Protein AF-A0A8S8YEB9-F1 (afdb_monomer)

Solvent-accessible surface area (backbone atoms only — not comparable to full-atom values): 10258 Å² total; per-residue (Å²): 133,63,58,78,83,54,43,73,74,28,58,32,42,33,44,37,28,25,30,60,91,54,50,72,54,14,54,52,51,40,51,55,51,50,52,52,50,47,54,54,36,43,76,72,67,28,37,69,46,80,33,64,74,53,30,78,45,40,70,61,54,51,74,78,39,98,66,64,87,60,43,44,58,62,27,30,35,22,49,30,76,71,69,96,68,79,90,67,90,74,83,88,71,80,77,59,67,76,81,74,52,78,80,79,63,89,63,68,79,75,46,74,68,54,56,55,52,32,59,74,70,66,62,62,85,71,93,60,79,89,71,83,70,82,51,50,103,82,69,46,80,87,65,88,75,80,50,80,84,68,63,74,52,91,38,48,48,74,52,77,47,71,66,127

Radius of gyration: 22.1 Å; Cα contacts (8 Å, |Δi|>4): 166; chains: 1; bounding box: 54×43×55 Å

Foldseek 3Di:
DACLVVLVVFQKKKWKKFFQPVPPVRVVLSVVVVVVVQVVLVVVQKHKDKAQPVQVCQVVVVVVDVDDPRIGTRTMMGIHHDDPDDSDPDDPDDDDVVVVDDDDDPCCPVDPVVVVVCVVVVVDPDPDDDDQDDADVVRDDDDPPCDPVNSPPVRMDMDMDGDD

Mean predicted aligned error: 13.42 Å

Secondary structure (DSSP, 8-state):
--GGGGGGG-SEEEEEEEEGGGTHHHHHHHHHHHHHHHHHHHHTT-EEEEEGGGGGGHHHHHHHS---TTEEEEEEEEEE---S--S------PPPHHHHSPPPPTTTTT-HHHHHHHHHTT--------------TT---------GGG---TTEEEEEEE--

pLDDT: mean 73.88, std 18.57, range [33.91, 94.06]

Sequence (164 aa):
MGPNYEFFGAPVELFIFTHKSLGKYSASDAGLFMQNLILSAHSKGLGTCPQGAVAIWEDAVRKEFEISKNYSLLCGICPGYPSDEKINSFPCKSSNPSEIIFPEKAEFFSEPHIWVFLDTVGLKRRSRPRRAGGLNAAGQVRHRSCRADDLHIPSVAWVLKKKS

Structure (mmCIF, N/CA/C/O backbone):
data_AF-A0A8S8YEB9-F1
#
_entry.id   AF-A0A8S8YEB9-F1
#
loop_
_atom_site.group_PDB
_atom_site.id
_atom_site.type_symbol
_atom_site.label_atom_id
_atom_site.label_alt_id
_atom_site.label_comp_id
_atom_site.label_asym_id
_atom_site.label_entity_id
_atom_site.label_seq_id
_atom_site.pdbx_PDB_ins_code
_atom_site.Cartn_x
_atom_site.Cartn_y
_atom_site.Cartn_z
_atom_site.occupancy
_atom_site.B_iso_or_equiv
_atom_site.auth_seq_id
_atom_site.auth_comp_id
_atom_site.auth_asym_id
_atom_site.auth_atom_id
_atom_site.pdbx_PDB_model_num
ATOM 1 N N . ME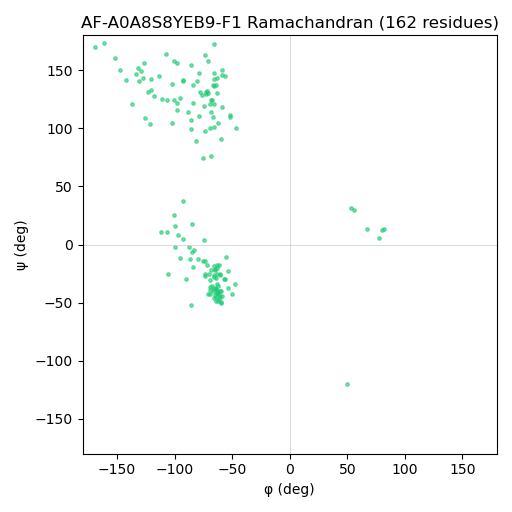T A 1 1 ? -12.091 7.609 -19.105 1.00 51.78 1 MET A N 1
ATOM 2 C CA . MET A 1 1 ? -11.629 7.062 -17.808 1.00 51.78 1 MET A CA 1
ATOM 3 C C . MET A 1 1 ? -10.101 7.022 -17.872 1.00 51.78 1 MET A C 1
ATOM 5 O O . MET A 1 1 ? -9.598 6.668 -18.925 1.00 51.78 1 MET A O 1
ATOM 9 N N . GLY A 1 2 ? -9.351 7.476 -16.860 1.00 62.59 2 GLY A N 1
ATOM 10 C CA . GLY A 1 2 ? -7.874 7.415 -16.897 1.00 62.59 2 GLY A CA 1
ATOM 11 C C . GLY A 1 2 ? -7.324 5.990 -16.684 1.00 62.59 2 GLY A C 1
ATOM 12 O O . GLY A 1 2 ? -8.047 5.160 -16.134 1.00 62.59 2 GLY A O 1
ATOM 13 N N . PRO A 1 3 ? -6.049 5.708 -17.019 1.00 67.75 3 PRO A N 1
ATOM 14 C CA . PRO A 1 3 ? -5.455 4.360 -16.946 1.00 67.75 3 PRO A CA 1
ATOM 15 C C . PRO A 1 3 ? -5.420 3.754 -15.529 1.00 67.75 3 PRO A C 1
ATOM 17 O O . PRO A 1 3 ? -5.343 2.536 -15.378 1.00 67.75 3 PRO A O 1
ATOM 20 N N . ASN A 1 4 ? -5.579 4.582 -14.488 1.00 69.69 4 ASN A N 1
ATOM 21 C CA . ASN A 1 4 ? -5.800 4.127 -13.111 1.00 69.69 4 ASN A CA 1
ATOM 22 C C . ASN A 1 4 ? -6.991 3.157 -12.990 1.00 69.69 4 ASN A C 1
ATOM 24 O O . ASN A 1 4 ? -6.931 2.202 -12.228 1.00 69.69 4 ASN A O 1
ATOM 28 N N . TYR A 1 5 ? -8.065 3.380 -13.752 1.00 69.06 5 TYR A N 1
ATOM 29 C CA . TYR A 1 5 ? -9.291 2.576 -13.673 1.00 69.06 5 TYR A CA 1
ATOM 30 C C . TYR A 1 5 ? -9.239 1.304 -14.528 1.00 69.06 5 TYR A C 1
ATOM 32 O O . TYR A 1 5 ? -10.141 0.476 -14.460 1.00 69.06 5 TYR A O 1
ATOM 40 N N . GLU A 1 6 ? -8.176 1.144 -15.316 1.00 72.56 6 GLU A N 1
ATOM 41 C CA . GLU A 1 6 ? -7.894 -0.057 -16.106 1.00 72.56 6 GLU A CA 1
ATOM 42 C C . GLU A 1 6 ? -6.745 -0.882 -15.506 1.00 72.56 6 GLU A C 1
ATOM 44 O O . GLU A 1 6 ? -6.247 -1.810 -16.155 1.00 72.56 6 GLU A O 1
ATOM 49 N N . PHE A 1 7 ? -6.333 -0.540 -14.277 1.00 76.88 7 PHE A N 1
ATOM 50 C CA . PHE A 1 7 ? -5.225 -1.154 -13.539 1.00 76.88 7 PHE A CA 1
ATOM 51 C C . PHE A 1 7 ? -3.901 -1.109 -14.310 1.00 76.88 7 PHE A C 1
ATOM 53 O O . PHE A 1 7 ? -3.081 -2.015 -14.204 1.00 76.88 7 PHE A O 1
ATOM 60 N N . PHE A 1 8 ? -3.712 -0.085 -15.153 1.00 75.19 8 PHE A N 1
ATOM 61 C CA . PHE A 1 8 ? -2.544 0.047 -16.034 1.00 75.19 8 PHE A CA 1
ATOM 62 C C . PHE A 1 8 ? -2.282 -1.185 -16.917 1.00 75.19 8 PHE A C 1
ATOM 64 O O . PHE A 1 8 ? -1.139 -1.505 -17.226 1.00 75.19 8 PHE A O 1
ATOM 71 N N . GLY A 1 9 ? -3.343 -1.903 -17.301 1.00 75.38 9 GLY A N 1
ATOM 72 C CA . GLY A 1 9 ? -3.221 -3.126 -18.097 1.00 75.38 9 GLY A CA 1
ATOM 73 C C . GLY A 1 9 ? -2.779 -4.357 -17.300 1.00 75.38 9 GLY A C 1
ATOM 74 O O . GLY A 1 9 ? -2.590 -5.418 -17.892 1.00 75.38 9 GLY A O 1
ATOM 75 N N . ALA A 1 10 ? -2.657 -4.261 -15.973 1.00 81.50 10 ALA A N 1
ATOM 76 C CA . ALA A 1 10 ? -2.321 -5.399 -15.134 1.00 81.50 10 ALA A CA 1
ATOM 77 C C . ALA A 1 10 ? -3.411 -6.490 -15.199 1.00 81.50 10 ALA A C 1
ATOM 79 O O 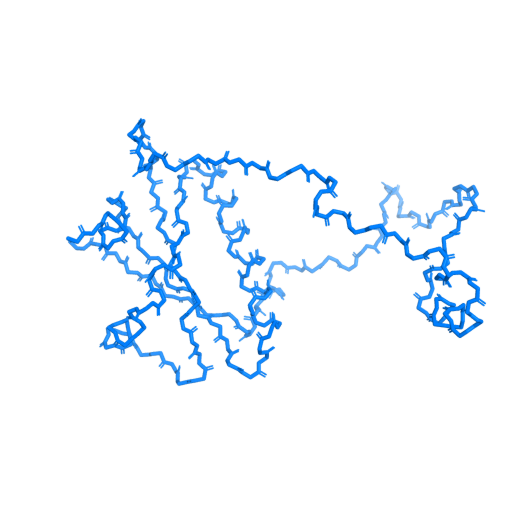. ALA A 1 10 ? -4.610 -6.186 -15.247 1.00 81.50 10 ALA A O 1
ATOM 80 N N . PRO A 1 11 ? -3.018 -7.776 -15.157 1.00 82.88 11 PRO A N 1
ATOM 81 C CA . PRO A 1 11 ? -3.960 -8.895 -15.160 1.00 82.88 11 PRO A CA 1
ATOM 82 C C . PRO A 1 11 ? -4.692 -9.055 -13.820 1.00 82.88 11 PRO A C 1
ATOM 84 O O . PRO A 1 11 ? -5.657 -9.815 -13.722 1.00 82.88 11 PRO A O 1
ATOM 87 N N . VAL A 1 12 ? -4.206 -8.393 -12.768 1.00 86.75 12 VAL A N 1
ATOM 88 C CA . VAL A 1 12 ? -4.660 -8.566 -11.391 1.00 86.75 12 VAL A CA 1
ATOM 89 C C . VAL A 1 12 ? -4.671 -7.226 -10.666 1.00 86.75 12 VAL A C 1
ATOM 91 O O . VAL A 1 12 ? -3.739 -6.442 -10.813 1.00 86.75 12 VAL A O 1
ATOM 94 N N . GLU A 1 13 ? -5.688 -7.030 -9.830 1.00 90.00 13 GLU A N 1
ATOM 95 C CA . GLU A 1 13 ? -5.779 -5.939 -8.862 1.00 90.00 13 GLU A CA 1
ATOM 96 C C . GLU A 1 13 ? -5.899 -6.503 -7.44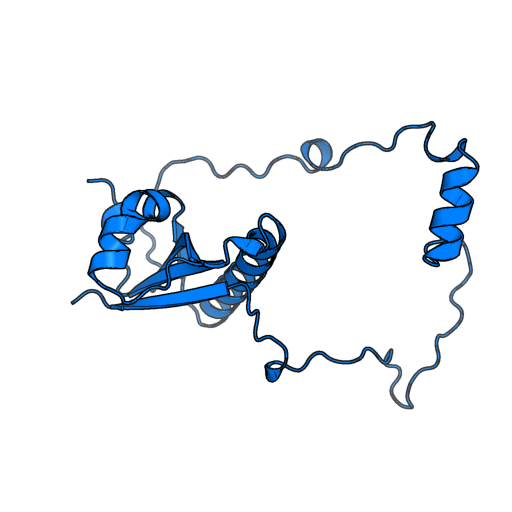1 1.00 90.00 13 GLU A C 1
ATOM 98 O O . GLU A 1 13 ? -6.705 -7.407 -7.188 1.00 90.00 13 GLU A O 1
ATOM 103 N N . LEU A 1 14 ? -5.105 -5.974 -6.508 1.00 91.62 14 LEU A N 1
ATOM 104 C CA . LEU A 1 14 ? -5.222 -6.249 -5.079 1.00 91.62 14 LEU A CA 1
ATOM 105 C C . LEU A 1 14 ? -5.818 -5.042 -4.365 1.00 91.62 14 LEU A C 1
ATOM 107 O O . LEU A 1 14 ? -5.248 -3.959 -4.388 1.00 91.62 14 LEU A O 1
ATOM 111 N N . PHE A 1 15 ? -6.912 -5.254 -3.645 1.00 92.75 15 PHE A N 1
ATOM 112 C CA . PHE A 1 15 ? -7.532 -4.228 -2.815 1.00 92.75 15 PHE A CA 1
ATOM 113 C C . PHE A 1 15 ? -7.080 -4.402 -1.368 1.00 92.75 15 PHE A C 1
ATOM 115 O O . PHE A 1 15 ? -7.297 -5.464 -0.781 1.00 92.75 15 PHE A O 1
ATOM 122 N N . ILE A 1 16 ? -6.459 -3.371 -0.794 1.00 93.50 16 ILE A N 1
ATOM 123 C CA . ILE A 1 16 ? -5.925 -3.384 0.571 1.00 93.50 16 ILE A CA 1
ATOM 124 C C . ILE A 1 16 ? -6.888 -2.666 1.507 1.00 93.50 16 ILE A C 1
ATOM 126 O O . ILE A 1 16 ? -7.214 -1.495 1.320 1.00 93.50 16 ILE A O 1
ATOM 130 N N . PHE A 1 17 ? -7.307 -3.360 2.555 1.00 93.12 17 PHE A N 1
ATOM 131 C CA . PHE A 1 17 ? -8.253 -2.886 3.547 1.00 93.12 17 PHE A CA 1
ATOM 132 C C . PHE A 1 17 ? -7.596 -2.726 4.911 1.00 93.12 17 PHE A C 1
ATOM 134 O O . PHE A 1 17 ? -6.771 -3.539 5.320 1.00 93.12 17 PHE A O 1
ATOM 141 N N . THR A 1 18 ? -8.030 -1.713 5.653 1.00 93.50 18 THR A N 1
ATOM 142 C CA . THR A 1 18 ? -7.585 -1.452 7.025 1.00 93.50 18 THR A CA 1
ATOM 143 C C . THR A 1 18 ? -8.746 -1.487 8.004 1.00 93.50 18 THR A C 1
ATOM 145 O O . THR A 1 18 ? -9.848 -1.034 7.695 1.00 93.50 18 THR A O 1
ATOM 148 N N . HIS A 1 19 ? -8.519 -2.028 9.200 1.00 92.50 19 HIS A N 1
ATOM 149 C CA . HIS A 1 19 ? -9.527 -2.060 10.254 1.00 92.50 19 HIS A CA 1
ATOM 150 C C . HIS A 1 19 ? -9.732 -0.655 10.841 1.00 92.50 19 HIS A C 1
ATOM 152 O O . HIS A 1 19 ? -8.775 0.006 11.255 1.00 92.50 19 HIS A O 1
ATOM 158 N N . LYS A 1 20 ? -10.985 -0.203 10.926 1.00 89.19 20 LYS A N 1
ATOM 159 C CA . LYS A 1 20 ? -11.361 1.165 11.323 1.00 89.19 20 LYS A CA 1
ATOM 160 C C . LYS A 1 20 ? -11.019 1.494 12.778 1.00 89.19 20 LYS A C 1
ATOM 162 O O . LYS A 1 20 ? -10.763 2.651 13.090 1.00 89.19 20 LYS A O 1
ATOM 167 N N . SER A 1 21 ? -10.987 0.499 13.669 1.00 87.69 21 SER A N 1
ATOM 168 C CA . SER A 1 21 ? -10.800 0.743 15.111 1.00 87.69 21 SER A CA 1
ATOM 169 C C . SER A 1 21 ? -9.396 1.210 15.509 1.00 87.69 21 SER A C 1
ATOM 171 O O . SER A 1 21 ? -9.265 1.863 16.539 1.00 87.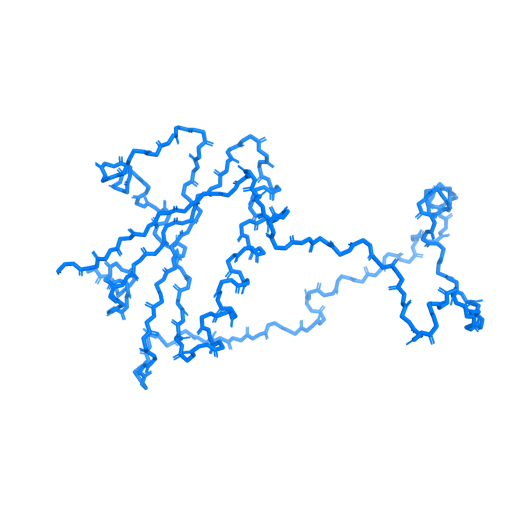69 21 SER A O 1
ATOM 173 N N . LEU A 1 22 ? -8.351 0.889 14.734 1.00 84.06 22 LEU A N 1
ATOM 174 C CA . LEU A 1 22 ? -6.962 1.199 15.118 1.00 84.06 22 LEU A CA 1
ATOM 175 C C . LEU A 1 22 ? -6.423 2.467 14.431 1.00 84.06 22 LEU A C 1
ATOM 177 O O . LEU A 1 22 ? -5.294 2.887 14.698 1.00 84.06 22 LEU A O 1
ATOM 181 N N . GLY A 1 23 ? -7.225 3.103 13.568 1.00 85.69 23 GLY A N 1
ATOM 182 C CA . GLY A 1 23 ? -6.913 4.381 12.928 1.00 85.69 23 GLY A CA 1
ATOM 183 C C . GLY A 1 23 ? -5.526 4.407 12.278 1.00 85.69 23 GLY A C 1
ATOM 184 O O . GLY A 1 23 ? -5.218 3.601 11.400 1.00 85.69 23 GLY A O 1
ATOM 185 N N . LYS A 1 24 ? -4.668 5.330 12.737 1.00 84.19 24 LYS A N 1
ATOM 186 C CA . LYS A 1 24 ? -3.305 5.534 12.210 1.00 84.19 24 LYS A CA 1
ATOM 187 C C . LYS A 1 24 ? -2.424 4.280 12.249 1.00 84.19 24 LYS A C 1
ATOM 189 O O . LYS A 1 24 ? -1.553 4.138 11.397 1.00 84.19 24 LYS A O 1
ATOM 194 N N . TYR A 1 25 ? -2.643 3.379 13.209 1.00 86.38 25 TYR A N 1
ATOM 195 C CA . TYR A 1 25 ? -1.852 2.155 13.323 1.00 86.38 25 TYR A CA 1
ATOM 196 C C . TYR A 1 25 ? -2.184 1.178 12.193 1.00 86.38 25 TYR A C 1
ATOM 198 O O . TYR A 1 25 ? -1.263 0.693 11.548 1.00 86.38 25 TYR A O 1
ATOM 206 N N . SER A 1 26 ? -3.467 1.003 11.845 1.00 88.25 26 SER A N 1
ATOM 207 C CA . SER A 1 26 ? -3.849 0.172 10.692 1.00 88.25 26 SER A CA 1
ATOM 208 C C . SER A 1 26 ? -3.245 0.684 9.385 1.00 88.25 26 SER A C 1
ATOM 210 O O . SER A 1 26 ? -2.804 -0.105 8.557 1.00 88.25 26 SER A O 1
ATOM 212 N N . ALA A 1 27 ? -3.217 2.008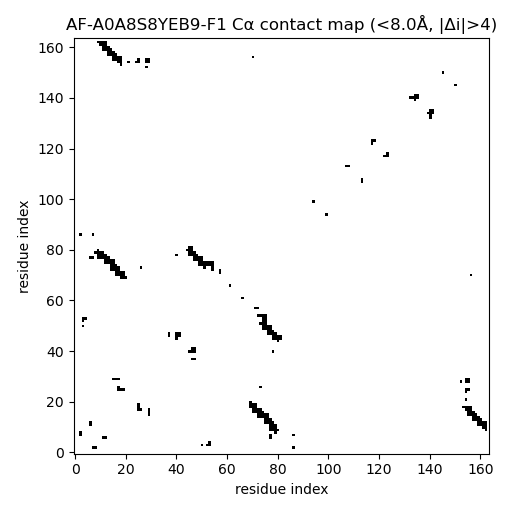 9.189 1.00 88.44 27 ALA A N 1
ATOM 213 C CA . ALA A 1 27 ? -2.628 2.609 7.994 1.00 88.44 27 ALA A CA 1
ATOM 214 C C . ALA A 1 27 ? -1.106 2.398 7.940 1.00 88.44 27 ALA A C 1
ATOM 216 O O . ALA A 1 27 ? -0.562 2.091 6.881 1.00 88.44 27 ALA A O 1
ATOM 217 N N . SER A 1 28 ? -0.427 2.521 9.085 1.00 90.38 28 SER A N 1
ATOM 218 C CA . SER A 1 28 ? 1.007 2.245 9.203 1.00 90.38 28 SER A CA 1
ATOM 219 C C . SER A 1 28 ? 1.321 0.783 8.888 1.00 90.38 28 SER A C 1
ATOM 221 O O . SER A 1 28 ? 2.210 0.505 8.084 1.00 90.38 28 SER A O 1
ATOM 223 N N . ASP A 1 29 ? 0.574 -0.150 9.478 1.00 89.75 29 ASP A N 1
ATOM 224 C CA . ASP A 1 29 ? 0.766 -1.581 9.253 1.00 89.75 29 ASP A CA 1
ATOM 225 C C . ASP A 1 29 ? 0.504 -1.962 7.791 1.00 89.75 29 ASP A C 1
ATOM 227 O O . ASP A 1 29 ? 1.274 -2.717 7.194 1.00 89.75 29 ASP A O 1
ATOM 231 N N . ALA A 1 30 ? -0.545 -1.395 7.185 1.00 90.94 30 ALA A N 1
ATOM 232 C CA . ALA A 1 30 ? -0.832 -1.584 5.769 1.00 90.94 30 ALA A CA 1
ATOM 233 C C . ALA A 1 30 ? 0.307 -1.063 4.891 1.00 90.94 30 ALA A C 1
ATOM 235 O O . ALA A 1 30 ? 0.719 -1.763 3.975 1.00 90.94 30 ALA A O 1
ATOM 236 N N . GLY A 1 31 ? 0.871 0.110 5.195 1.00 91.00 31 GLY A N 1
ATOM 237 C CA . GLY A 1 31 ? 2.026 0.641 4.468 1.00 91.00 31 GLY A CA 1
ATOM 238 C C . GLY A 1 31 ? 3.236 -0.298 4.514 1.00 91.00 31 GLY A C 1
ATOM 239 O O . GLY A 1 31 ? 3.850 -0.568 3.482 1.00 91.00 31 GLY A O 1
ATOM 240 N N . LEU A 1 32 ? 3.541 -0.860 5.689 1.00 92.94 32 LEU A N 1
ATOM 241 C CA . LEU A 1 32 ? 4.617 -1.844 5.853 1.00 92.94 32 LEU A CA 1
ATOM 242 C C . LEU A 1 32 ? 4.339 -3.133 5.068 1.00 92.94 32 LEU A C 1
ATOM 244 O O . LEU A 1 32 ? 5.219 -3.640 4.369 1.00 92.94 32 LEU A O 1
ATOM 248 N N . PHE A 1 33 ? 3.109 -3.645 5.146 1.00 91.44 33 PHE A N 1
ATOM 249 C CA . PHE A 1 33 ? 2.674 -4.818 4.391 1.00 91.44 33 PHE A CA 1
ATOM 250 C C . PHE A 1 33 ? 2.797 -4.596 2.879 1.00 91.44 33 PHE A C 1
ATOM 252 O O . PHE A 1 33 ? 3.400 -5.408 2.176 1.00 91.44 33 PHE A O 1
ATOM 259 N N . MET A 1 34 ? 2.278 -3.471 2.386 1.00 93.31 34 MET A N 1
ATOM 260 C CA . MET A 1 34 ? 2.321 -3.105 0.975 1.00 93.31 34 MET A CA 1
ATOM 261 C C . MET A 1 34 ? 3.757 -2.980 0.478 1.00 93.31 34 MET A C 1
ATOM 263 O O . MET A 1 34 ? 4.082 -3.526 -0.571 1.00 93.31 34 MET A O 1
ATOM 267 N N . GLN A 1 35 ? 4.635 -2.316 1.232 1.00 93.94 35 GLN A N 1
ATOM 268 C CA . GLN A 1 35 ? 6.033 -2.165 0.838 1.00 93.94 35 GLN A CA 1
ATOM 269 C C . GLN A 1 35 ? 6.741 -3.521 0.737 1.00 93.94 35 GLN A C 1
ATOM 271 O O . GLN A 1 35 ? 7.471 -3.765 -0.225 1.00 93.94 35 GLN A O 1
ATOM 276 N N . ASN A 1 36 ? 6.498 -4.431 1.683 1.00 93.56 36 ASN A N 1
ATOM 277 C CA . ASN A 1 36 ? 7.046 -5.786 1.623 1.00 93.56 36 ASN A CA 1
ATOM 278 C C . ASN A 1 36 ? 6.518 -6.563 0.411 1.00 93.56 36 ASN A C 1
ATOM 280 O O . ASN A 1 36 ? 7.290 -7.243 -0.267 1.00 93.56 36 ASN A O 1
ATOM 284 N N . LEU A 1 37 ? 5.224 -6.434 0.109 1.00 90.75 37 LEU A N 1
ATOM 285 C CA . LEU 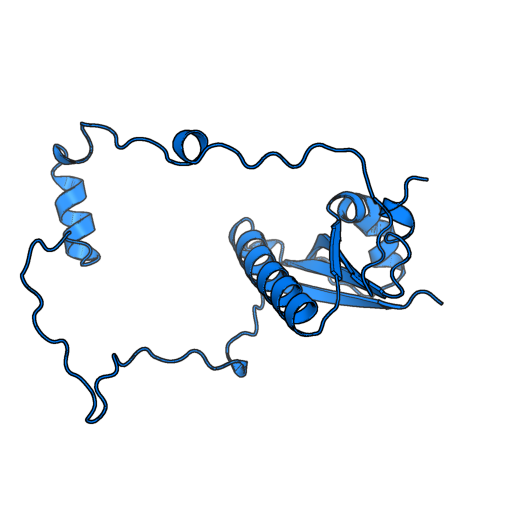A 1 37 ? 4.612 -7.048 -1.066 1.00 90.75 37 LEU A CA 1
ATOM 286 C C . LEU A 1 37 ? 5.231 -6.517 -2.366 1.00 90.75 37 LEU A C 1
ATOM 288 O O . LEU A 1 37 ? 5.605 -7.309 -3.228 1.00 90.75 37 LEU A O 1
ATOM 292 N N . ILE A 1 38 ? 5.389 -5.197 -2.484 1.00 93.12 38 ILE A N 1
ATOM 293 C CA . ILE A 1 38 ? 5.994 -4.520 -3.640 1.00 93.12 38 ILE A CA 1
ATOM 294 C C . ILE A 1 38 ? 7.430 -5.003 -3.856 1.00 93.12 38 ILE A C 1
ATOM 296 O O . ILE A 1 38 ? 7.785 -5.434 -4.953 1.00 93.12 38 ILE A O 1
ATOM 300 N N . LEU A 1 39 ? 8.248 -5.005 -2.800 1.00 94.06 39 LEU A N 1
ATOM 301 C CA . LEU A 1 39 ? 9.635 -5.469 -2.875 1.00 94.06 39 LEU A CA 1
ATOM 302 C C . LEU A 1 39 ? 9.726 -6.964 -3.217 1.00 94.06 39 LEU A C 1
ATOM 304 O O . LEU A 1 39 ? 10.597 -7.365 -3.988 1.00 94.06 39 LEU A O 1
ATOM 308 N N . SER A 1 40 ? 8.820 -7.789 -2.685 1.00 93.25 40 SER A N 1
ATOM 309 C CA . SER A 1 40 ? 8.758 -9.220 -3.003 1.00 93.25 40 SER A CA 1
ATOM 310 C C . SER A 1 40 ? 8.307 -9.487 -4.442 1.00 93.25 40 SER A C 1
ATOM 312 O O . SER A 1 40 ? 8.807 -10.406 -5.085 1.00 93.25 40 SER A O 1
ATOM 314 N N . ALA A 1 41 ? 7.383 -8.687 -4.974 1.00 89.81 41 ALA A N 1
ATOM 315 C CA . ALA A 1 41 ? 6.981 -8.766 -6.374 1.00 89.81 41 ALA A CA 1
ATOM 316 C C . ALA A 1 41 ? 8.148 -8.377 -7.295 1.00 89.81 41 ALA A C 1
ATOM 318 O O . ALA A 1 41 ? 8.477 -9.122 -8.219 1.00 89.81 41 ALA A O 1
ATOM 319 N N . HIS A 1 42 ? 8.842 -7.281 -6.974 1.00 91.56 42 HIS A N 1
ATOM 320 C CA . HIS A 1 42 ? 10.023 -6.827 -7.710 1.00 91.56 42 HIS A CA 1
ATOM 321 C C . HIS A 1 42 ? 11.150 -7.864 -7.700 1.00 91.56 42 HIS A C 1
ATOM 323 O O . HIS A 1 42 ? 11.764 -8.104 -8.738 1.00 91.56 42 HIS A O 1
ATOM 329 N N . SER A 1 43 ? 11.393 -8.550 -6.576 1.00 93.00 43 SER A N 1
ATOM 330 C CA . SER A 1 43 ? 12.411 -9.612 -6.525 1.00 93.00 43 SER A CA 1
ATOM 331 C C . SER A 1 43 ? 12.076 -10.828 -7.396 1.00 93.00 43 SER A C 1
ATOM 333 O O . SER A 1 43 ? 12.970 -11.596 -7.745 1.00 93.00 43 SER A O 1
ATOM 335 N N . LYS A 1 44 ? 10.807 -10.984 -7.791 1.00 91.69 44 LYS A N 1
ATOM 336 C CA . LYS A 1 44 ? 10.326 -12.007 -8.732 1.00 91.69 44 LYS A CA 1
ATOM 337 C C . LYS A 1 44 ? 10.195 -11.494 -10.173 1.00 91.69 44 LYS A C 1
ATOM 339 O O . LYS A 1 44 ? 9.649 -12.204 -11.013 1.00 91.69 44 LYS A O 1
ATOM 344 N N . GLY A 1 45 ? 10.675 -10.283 -10.466 1.00 88.88 45 GLY A N 1
ATOM 345 C CA . GLY A 1 45 ? 10.623 -9.679 -11.803 1.00 88.88 45 GLY A CA 1
ATOM 346 C C . GLY A 1 45 ? 9.272 -9.063 -12.179 1.00 88.88 45 GLY A C 1
ATOM 347 O O . GLY A 1 45 ? 9.056 -8.746 -13.347 1.00 88.88 45 GLY A O 1
ATOM 348 N N . LEU A 1 46 ? 8.360 -8.888 -11.218 1.00 88.56 46 LEU A N 1
ATOM 349 C CA . LEU A 1 46 ? 7.094 -8.184 -11.427 1.00 88.56 46 LEU A CA 1
ATOM 350 C C . LEU A 1 46 ? 7.249 -6.702 -11.075 1.00 88.56 46 LEU A C 1
ATOM 352 O O . LEU A 1 46 ? 7.863 -6.359 -10.070 1.00 88.56 46 LEU A O 1
ATOM 356 N N . GLY A 1 47 ? 6.637 -5.829 -11.866 1.00 88.69 47 GLY A N 1
ATOM 357 C CA . GLY A 1 47 ? 6.393 -4.439 -11.500 1.00 88.69 47 GLY A CA 1
ATOM 358 C C . GLY A 1 47 ? 5.098 -4.314 -10.702 1.00 88.69 47 GLY A C 1
ATOM 359 O O . GLY A 1 47 ? 4.188 -5.136 -10.832 1.00 88.69 47 GLY A O 1
ATOM 360 N N . THR A 1 48 ? 4.997 -3.279 -9.874 1.00 89.19 48 THR A N 1
ATOM 361 C CA . THR A 1 48 ? 3.760 -2.965 -9.146 1.00 89.19 48 THR A CA 1
ATOM 362 C C . THR A 1 48 ? 3.430 -1.484 -9.242 1.00 89.19 48 THR A C 1
ATOM 364 O O . THR A 1 48 ? 4.329 -0.642 -9.270 1.00 89.19 48 THR A O 1
ATOM 367 N N . CYS A 1 49 ? 2.138 -1.159 -9.266 1.00 88.50 49 CYS A N 1
ATOM 368 C CA . CYS A 1 49 ? 1.661 0.217 -9.196 1.00 88.50 49 CYS A CA 1
ATOM 369 C C . CYS A 1 49 ? 0.652 0.374 -8.046 1.00 88.50 49 CYS A C 1
ATOM 371 O O . CYS A 1 49 ? -0.462 -0.142 -8.147 1.00 88.50 49 CYS A O 1
ATOM 373 N N . PRO A 1 50 ? 1.013 1.057 -6.943 1.00 88.81 50 PRO A N 1
ATOM 374 C CA . PRO A 1 50 ? 0.067 1.400 -5.885 1.00 88.81 50 PRO A CA 1
ATOM 375 C C . PRO A 1 50 ? -0.888 2.510 -6.337 1.00 88.81 50 PRO A C 1
ATOM 377 O O . PRO A 1 50 ? -0.458 3.558 -6.821 1.00 88.81 50 PRO A O 1
ATOM 380 N N . GLN A 1 51 ? -2.186 2.309 -6.131 1.00 87.44 51 GLN A N 1
ATOM 381 C CA . GLN A 1 51 ? -3.242 3.192 -6.613 1.00 87.44 51 GLN A CA 1
ATOM 382 C C . GLN A 1 51 ? -4.091 3.735 -5.461 1.00 87.44 51 GLN A C 1
ATOM 384 O O . GLN A 1 51 ? -4.984 3.067 -4.940 1.00 87.44 51 GLN A O 1
ATOM 389 N N . GLY A 1 52 ? -3.874 5.001 -5.096 1.00 85.50 52 GLY A N 1
ATOM 390 C CA . GLY A 1 52 ? -4.739 5.690 -4.128 1.00 85.50 52 GLY A CA 1
ATOM 391 C C . GLY A 1 52 ? -6.144 5.982 -4.673 1.00 85.50 52 GLY A C 1
ATOM 392 O O . GLY A 1 52 ? -7.116 5.961 -3.926 1.00 85.50 52 GLY A O 1
ATOM 393 N N . ALA A 1 53 ? -6.279 6.196 -5.987 1.00 83.19 53 ALA A N 1
ATOM 394 C CA . ALA A 1 53 ? -7.555 6.550 -6.622 1.00 83.19 53 ALA A CA 1
ATOM 395 C C . ALA A 1 53 ? -8.634 5.457 -6.491 1.00 83.19 53 ALA A C 1
ATOM 397 O O . ALA A 1 53 ? -9.826 5.759 -6.512 1.00 83.19 53 ALA A O 1
ATOM 398 N N . VAL A 1 54 ? -8.223 4.197 -6.323 1.00 83.12 54 VAL A N 1
ATOM 399 C CA . VAL A 1 54 ? -9.121 3.047 -6.149 1.00 83.12 54 VAL A CA 1
ATOM 400 C C . VAL A 1 54 ? -9.938 3.150 -4.857 1.00 83.12 54 VAL A C 1
ATOM 402 O O . VAL A 1 54 ? -11.083 2.704 -4.828 1.00 83.12 54 VAL A O 1
ATOM 405 N N . ALA A 1 55 ? -9.414 3.819 -3.824 1.00 85.50 55 ALA A N 1
ATOM 406 C CA . ALA A 1 55 ? -10.116 4.014 -2.555 1.00 85.50 55 ALA A CA 1
ATOM 407 C C . ALA A 1 55 ? -11.440 4.786 -2.702 1.00 85.50 55 ALA A C 1
ATOM 409 O O . ALA A 1 55 ? -12.366 4.578 -1.925 1.00 85.50 55 ALA A O 1
ATOM 410 N N . ILE A 1 56 ? -11.569 5.626 -3.737 1.00 87.00 56 ILE A N 1
ATOM 411 C CA . ILE A 1 56 ? -12.796 6.390 -4.028 1.00 87.00 56 ILE A CA 1
ATOM 412 C C . ILE A 1 56 ? -13.959 5.457 -4.409 1.00 87.00 56 ILE A C 1
ATOM 414 O O . ILE A 1 56 ? -15.121 5.789 -4.196 1.00 87.00 56 ILE A O 1
ATOM 418 N N . TRP A 1 57 ? -13.657 4.272 -4.943 1.00 86.31 57 TRP A N 1
ATOM 419 C CA . TRP A 1 5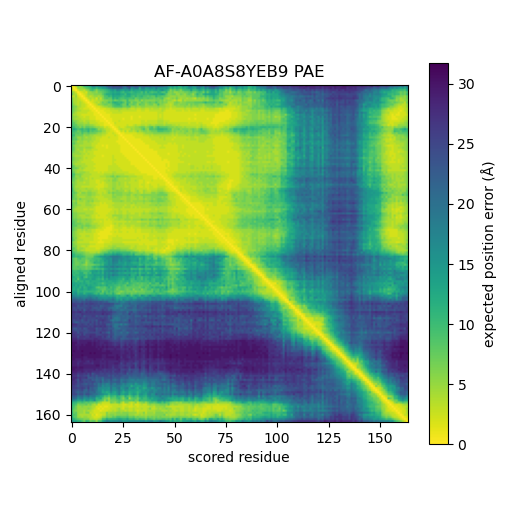7 ? -14.643 3.319 -5.455 1.00 86.31 57 TRP A CA 1
ATOM 420 C C . TRP A 1 57 ? -14.936 2.181 -4.471 1.00 86.31 57 TRP A C 1
ATOM 422 O O . TRP A 1 57 ? -15.360 1.102 -4.885 1.00 86.31 57 TRP A O 1
ATOM 432 N N . GLU A 1 58 ? -14.740 2.412 -3.168 1.00 90.12 58 GLU A N 1
ATOM 433 C CA . GLU A 1 58 ? -14.969 1.415 -2.114 1.00 90.12 58 GLU A CA 1
ATOM 434 C C . GLU A 1 58 ? -16.351 0.745 -2.224 1.00 90.12 58 GLU A C 1
ATOM 436 O O . GLU A 1 58 ? -16.447 -0.479 -2.135 1.00 90.12 58 GLU A O 1
ATOM 441 N N . ASP A 1 59 ? -17.407 1.513 -2.500 1.00 90.38 59 ASP A N 1
ATOM 442 C CA . ASP A 1 59 ? -18.771 0.987 -2.647 1.00 90.38 59 ASP A CA 1
ATOM 443 C C . ASP A 1 59 ? -18.913 -0.007 -3.806 1.00 90.38 59 ASP A C 1
ATOM 445 O O . ASP A 1 59 ? -19.665 -0.976 -3.704 1.00 90.38 59 ASP A O 1
ATOM 449 N N . ALA A 1 60 ? -18.198 0.210 -4.913 1.00 89.69 60 ALA A N 1
ATOM 450 C CA . ALA A 1 60 ? -18.197 -0.720 -6.039 1.00 89.69 60 ALA A CA 1
ATOM 451 C C . ALA A 1 60 ? -17.472 -2.021 -5.671 1.00 89.69 60 ALA A C 1
ATOM 453 O O . ALA A 1 60 ? -17.985 -3.104 -5.942 1.00 89.69 60 ALA A O 1
ATOM 454 N N . VAL A 1 61 ? -16.333 -1.926 -4.979 1.00 90.31 61 VAL A N 1
ATOM 455 C CA . VAL A 1 61 ? -15.575 -3.100 -4.514 1.00 90.31 61 VAL A CA 1
ATOM 456 C C . VAL A 1 61 ? -16.395 -3.916 -3.506 1.00 90.31 61 VAL A C 1
ATOM 458 O O . VAL A 1 61 ? -16.421 -5.141 -3.570 1.00 90.31 61 VAL A O 1
ATOM 461 N N . ARG A 1 62 ? -17.144 -3.257 -2.617 1.00 91.56 62 ARG A N 1
ATOM 462 C CA . ARG A 1 62 ? -18.033 -3.916 -1.641 1.00 91.56 62 ARG A CA 1
ATOM 463 C C . ARG A 1 62 ? -19.246 -4.613 -2.242 1.00 91.56 62 ARG A C 1
ATOM 465 O O . ARG A 1 62 ? -19.809 -5.482 -1.589 1.00 91.56 62 ARG A O 1
ATOM 472 N N . LYS A 1 63 ? -19.673 -4.232 -3.447 1.00 92.00 63 LYS A N 1
ATOM 473 C CA . LYS A 1 63 ? -20.730 -4.960 -4.166 1.00 92.00 63 LYS A CA 1
ATOM 474 C C . LYS A 1 63 ? -20.227 -6.287 -4.725 1.00 92.00 63 LYS A C 1
ATOM 476 O O . LYS A 1 63 ? -21.022 -7.201 -4.891 1.00 92.00 63 LYS A O 1
ATOM 481 N N . GLU A 1 64 ? -18.930 -6.374 -5.000 1.00 90.50 64 GLU A N 1
ATOM 482 C CA . GLU A 1 64 ? -18.295 -7.555 -5.583 1.00 90.50 64 GLU A CA 1
ATOM 483 C C . GLU A 1 64 ? -17.798 -8.546 -4.518 1.00 90.50 64 GLU A C 1
ATOM 485 O O . GLU A 1 64 ? -17.751 -9.749 -4.765 1.00 90.50 64 GLU A O 1
ATOM 490 N N . PHE A 1 65 ? -17.425 -8.056 -3.331 1.00 90.62 65 PHE A N 1
ATOM 491 C CA . PHE A 1 65 ? -16.831 -8.866 -2.267 1.00 90.62 65 PHE A CA 1
ATOM 492 C C . PHE A 1 65 ? -17.557 -8.703 -0.930 1.00 90.62 65 PHE A C 1
ATOM 494 O O . PHE A 1 65 ? -17.914 -7.596 -0.526 1.00 90.62 65 PHE A O 1
ATOM 501 N N . GLU A 1 66 ? -17.666 -9.797 -0.175 1.00 90.56 66 GLU A N 1
ATOM 502 C CA . GLU A 1 66 ? -18.217 -9.808 1.185 1.00 90.56 66 GLU A CA 1
ATOM 503 C C . GLU A 1 66 ? -17.226 -9.220 2.206 1.00 90.56 66 GLU A C 1
ATOM 505 O O . GLU A 1 66 ? -16.578 -9.920 2.984 1.00 90.56 66 GLU A O 1
ATOM 510 N N . ILE A 1 67 ? -17.080 -7.895 2.196 1.00 90.75 67 ILE A N 1
ATOM 511 C CA . ILE A 1 67 ? -16.153 -7.180 3.079 1.00 90.75 67 ILE A CA 1
ATOM 512 C C . ILE A 1 67 ? -16.894 -6.690 4.324 1.00 90.75 67 ILE A C 1
ATOM 514 O O . ILE A 1 67 ? -17.862 -5.930 4.238 1.00 90.75 67 ILE A O 1
ATOM 518 N N . SER A 1 68 ? -16.384 -7.040 5.506 1.00 91.62 68 SER A N 1
ATOM 519 C CA . SER A 1 68 ? -16.926 -6.553 6.780 1.00 91.62 68 SER A CA 1
ATOM 520 C C . SER A 1 68 ? -16.951 -5.016 6.856 1.00 91.62 68 SER A C 1
ATOM 522 O O . SER A 1 68 ? -16.057 -4.316 6.367 1.00 91.62 68 SER A O 1
ATOM 524 N N . LYS A 1 69 ? -17.977 -4.469 7.522 1.00 91.81 69 LYS A N 1
ATOM 525 C CA . LYS A 1 69 ? -18.146 -3.019 7.742 1.00 91.81 69 LYS A CA 1
ATOM 526 C C . LYS A 1 69 ? -17.027 -2.408 8.590 1.00 91.81 69 LYS A C 1
ATOM 528 O O . LYS A 1 69 ? -16.819 -1.194 8.532 1.00 91.81 69 LYS A O 1
ATOM 533 N N . ASN A 1 70 ? -16.309 -3.243 9.342 1.00 92.06 70 ASN A N 1
ATOM 534 C CA . ASN A 1 70 ? -15.211 -2.834 10.216 1.00 92.06 70 ASN A CA 1
ATOM 535 C C . ASN A 1 70 ? -13.930 -2.488 9.456 1.00 92.06 70 ASN A C 1
ATOM 537 O O . ASN A 1 70 ? -13.036 -1.874 10.029 1.00 92.06 70 ASN A O 1
ATOM 541 N N . TYR A 1 71 ? -13.840 -2.857 8.183 1.00 92.56 71 TYR A N 1
ATOM 542 C CA . TYR A 1 71 ? -12.718 -2.510 7.323 1.00 92.56 71 TYR A CA 1
ATOM 543 C C . TYR A 1 71 ? -13.062 -1.297 6.459 1.00 92.56 71 TYR A C 1
ATOM 545 O O . TYR A 1 71 ? -14.241 -1.032 6.242 1.00 92.56 71 TYR A O 1
ATOM 553 N N . SER A 1 72 ? -12.064 -0.556 5.984 1.00 92.31 72 SER A N 1
ATOM 554 C CA . SER A 1 72 ? -12.183 0.476 4.941 1.00 92.31 72 SER A CA 1
ATOM 555 C C . SER A 1 72 ? -11.133 0.234 3.868 1.00 92.31 72 SER A C 1
ATOM 557 O O . SER A 1 72 ? -10.058 -0.283 4.182 1.00 92.31 72 SER A O 1
ATOM 559 N N . LEU A 1 73 ? -11.431 0.594 2.623 1.00 93.75 73 LEU A N 1
ATOM 560 C CA . LEU A 1 73 ? -10.491 0.450 1.518 1.00 93.75 73 LEU A CA 1
ATOM 561 C C . LEU A 1 73 ? -9.414 1.534 1.628 1.00 93.75 73 LEU A C 1
ATOM 563 O O . LEU A 1 73 ? -9.717 2.723 1.606 1.00 93.75 73 LEU A O 1
ATOM 567 N N . LEU A 1 74 ? -8.155 1.120 1.763 1.00 92.88 74 LEU A N 1
ATOM 568 C CA . LEU A 1 74 ? -7.018 2.034 1.833 1.00 92.88 74 LEU A CA 1
ATOM 569 C C . LEU A 1 74 ? -6.527 2.404 0.431 1.00 92.88 74 LEU A C 1
ATOM 571 O O . LEU A 1 74 ? -6.349 3.581 0.130 1.00 92.88 74 LEU A O 1
ATOM 575 N N . CYS A 1 75 ? -6.267 1.401 -0.408 1.00 92.62 75 CYS A N 1
ATOM 576 C CA . CYS A 1 75 ? -5.705 1.573 -1.747 1.00 92.62 75 CYS A CA 1
ATOM 577 C C . CYS A 1 75 ? -5.778 0.274 -2.565 1.00 92.62 75 CYS A C 1
ATOM 579 O O . CYS A 1 75 ? -6.081 -0.800 -2.037 1.00 92.62 75 CYS A O 1
ATOM 581 N N . GLY A 1 76 ? -5.482 0.400 -3.857 1.00 91.12 76 GLY A N 1
ATOM 582 C CA . GLY A 1 76 ? -5.237 -0.706 -4.776 1.00 91.12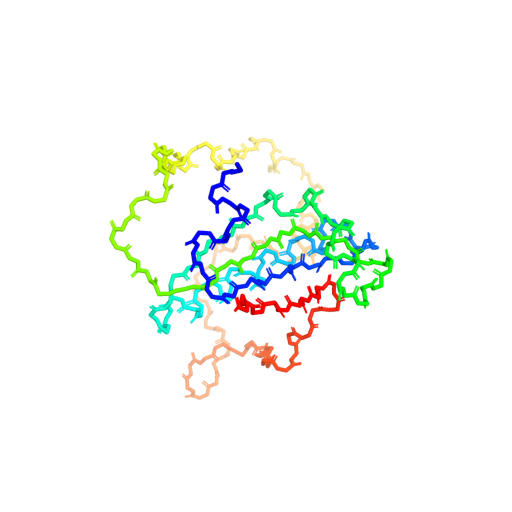 76 GLY A CA 1
ATOM 583 C C . GLY A 1 76 ? -3.743 -0.948 -5.026 1.00 91.12 76 GLY A C 1
ATOM 584 O O . GLY A 1 76 ? -2.925 -0.041 -4.835 1.00 91.12 76 GLY A O 1
ATOM 585 N N . ILE A 1 77 ? -3.374 -2.153 -5.453 1.00 91.94 77 ILE A N 1
ATOM 586 C CA . ILE A 1 77 ? -2.057 -2.493 -6.003 1.00 91.94 77 ILE A CA 1
ATOM 587 C C . ILE A 1 77 ? -2.263 -3.393 -7.219 1.00 91.94 77 ILE A C 1
ATOM 589 O O . ILE A 1 77 ? -2.737 -4.522 -7.080 1.00 91.94 77 ILE A O 1
ATOM 593 N N . CYS A 1 78 ? -1.780 -2.950 -8.378 1.00 89.94 78 CYS A N 1
ATOM 594 C CA . CYS A 1 78 ? -1.761 -3.762 -9.593 1.00 89.94 78 CYS A CA 1
ATOM 595 C C . CYS A 1 78 ? -0.348 -4.310 -9.847 1.00 89.94 78 CYS A C 1
ATOM 597 O O . CYS A 1 78 ? 0.535 -3.552 -10.268 1.00 89.94 78 CYS A O 1
ATOM 599 N N . PRO A 1 79 ? -0.084 -5.602 -9.582 1.00 87.94 79 PRO A N 1
ATOM 600 C CA . PRO A 1 79 ? 1.129 -6.268 -10.029 1.00 87.94 79 PRO A CA 1
ATOM 601 C C . PRO A 1 79 ? 1.011 -6.709 -11.494 1.00 87.94 79 PRO A C 1
ATOM 603 O O . PRO A 1 79 ? -0.017 -7.231 -11.927 1.00 87.94 79 PRO A O 1
ATOM 606 N N . GLY A 1 80 ? 2.097 -6.577 -12.247 1.00 86.31 80 GLY A N 1
ATOM 607 C CA . GLY A 1 80 ? 2.168 -6.998 -13.643 1.00 86.31 80 GLY A CA 1
ATOM 608 C C . GLY A 1 80 ? 3.605 -7.160 -14.121 1.00 86.31 80 GLY A C 1
ATOM 609 O O . GLY A 1 80 ? 4.552 -6.841 -13.405 1.00 86.31 80 GLY A O 1
ATOM 610 N N . TYR A 1 81 ? 3.781 -7.668 -15.337 1.00 85.69 81 TYR A N 1
ATOM 611 C CA . TYR A 1 81 ? 5.096 -7.644 -15.970 1.00 85.69 81 TYR A CA 1
ATOM 612 C C . TYR A 1 81 ? 5.380 -6.226 -16.477 1.00 85.69 81 TYR A C 1
ATOM 614 O O . TYR A 1 81 ? 4.515 -5.650 -17.140 1.00 85.69 81 TYR A O 1
ATOM 622 N N . PRO A 1 82 ? 6.542 -5.642 -16.143 1.00 82.44 82 PRO A N 1
ATOM 623 C CA . PRO A 1 82 ? 6.871 -4.295 -16.577 1.00 82.44 82 PRO A CA 1
ATOM 624 C C . PRO A 1 82 ? 7.034 -4.255 -18.099 1.00 82.44 82 PRO A C 1
ATOM 626 O O . PRO A 1 82 ? 7.670 -5.131 -18.685 1.00 82.44 82 PRO A O 1
ATOM 629 N N . SER A 1 83 ? 6.469 -3.226 -18.723 1.00 81.31 83 SER A N 1
ATOM 630 C CA . SER A 1 83 ? 6.757 -2.835 -20.102 1.00 81.31 83 SER A CA 1
ATOM 631 C C . SER A 1 83 ? 7.590 -1.549 -20.111 1.00 81.31 83 SER A C 1
ATOM 633 O O . SER A 1 83 ? 7.641 -0.825 -19.115 1.00 81.31 83 SER A O 1
ATOM 635 N N . ASP A 1 84 ? 8.217 -1.238 -21.246 1.00 75.69 84 ASP A N 1
ATOM 636 C CA . ASP A 1 84 ? 8.948 0.024 -21.452 1.00 75.69 84 ASP A CA 1
ATOM 637 C C . ASP A 1 84 ? 8.013 1.234 -21.665 1.00 75.69 84 ASP A C 1
ATOM 639 O O . ASP A 1 84 ? 8.463 2.355 -21.917 1.00 75.69 84 ASP A O 1
ATOM 643 N N . GLU A 1 85 ? 6.695 1.037 -21.570 1.00 75.19 85 GLU A N 1
ATOM 644 C CA . GLU A 1 85 ? 5.723 2.103 -21.774 1.00 75.19 85 GLU A CA 1
ATOM 645 C C . GLU A 1 85 ? 5.616 3.016 -20.552 1.00 75.19 85 GLU A C 1
ATOM 647 O O . GLU A 1 85 ? 5.438 2.600 -19.404 1.00 75.19 85 GLU A O 1
ATOM 652 N N . LYS A 1 86 ? 5.683 4.323 -20.807 1.00 68.12 86 LYS A N 1
ATOM 653 C CA . LYS A 1 86 ? 5.601 5.322 -19.750 1.00 68.12 86 LYS A CA 1
ATOM 654 C C . LYS A 1 86 ? 4.147 5.522 -19.317 1.00 68.12 86 LYS A C 1
ATOM 656 O O . LYS A 1 86 ? 3.360 6.133 -20.030 1.00 68.12 86 LYS A O 1
ATOM 661 N N . ILE A 1 87 ? 3.823 5.081 -18.101 1.00 70.44 87 ILE A N 1
ATOM 662 C CA . ILE A 1 87 ? 2.475 5.185 -17.513 1.00 70.44 87 ILE A CA 1
ATOM 663 C C . ILE A 1 87 ? 2.009 6.640 -17.331 1.00 70.44 87 ILE A C 1
ATOM 665 O O . ILE A 1 87 ? 0.835 6.959 -17.521 1.00 70.44 87 ILE A O 1
ATOM 669 N N . ASN A 1 88 ? 2.903 7.535 -16.906 1.00 69.38 88 ASN A N 1
ATOM 670 C CA . ASN A 1 88 ? 2.581 8.946 -16.723 1.00 69.38 88 ASN A CA 1
ATOM 671 C C . ASN A 1 88 ? 3.811 9.839 -16.912 1.00 69.38 88 ASN A C 1
ATOM 673 O O . ASN A 1 88 ? 4.954 9.398 -16.809 1.00 69.38 88 ASN A O 1
ATOM 677 N N . SER A 1 89 ? 3.566 11.122 -17.161 1.00 71.25 89 SER A N 1
ATOM 678 C CA . SER A 1 89 ? 4.614 12.137 -17.316 1.00 71.25 89 SER A CA 1
ATOM 679 C C . SER A 1 89 ? 4.833 12.964 -16.047 1.00 71.25 89 SER A C 1
ATOM 681 O O . SER A 1 89 ? 5.450 14.027 -16.121 1.00 71.25 89 SER A O 1
ATOM 683 N N . PHE A 1 90 ? 4.341 12.506 -14.890 1.00 71.06 90 PHE A N 1
ATOM 684 C CA . PHE A 1 90 ? 4.533 13.237 -13.644 1.00 71.06 90 PHE A CA 1
ATOM 685 C C . PHE A 1 90 ? 6.000 13.142 -13.210 1.00 71.06 90 PHE A C 1
ATOM 687 O O . PHE A 1 90 ? 6.572 12.050 -13.177 1.00 71.06 90 PHE A O 1
ATOM 694 N N . PRO A 1 91 ? 6.645 14.272 -12.884 1.00 63.88 91 PRO A N 1
ATOM 695 C CA . PRO A 1 91 ? 8.022 14.251 -12.424 1.00 63.88 91 PRO A CA 1
ATOM 696 C C . PRO A 1 91 ? 8.093 13.591 -11.042 1.00 63.88 91 PRO A C 1
ATOM 698 O O . PRO A 1 91 ? 7.597 14.135 -10.058 1.00 63.88 91 PRO A O 1
ATOM 701 N N . CYS A 1 92 ? 8.748 12.432 -10.956 1.00 63.06 92 CYS A N 1
ATOM 702 C CA . CYS A 1 92 ? 9.100 11.817 -9.681 1.00 63.06 92 CYS A CA 1
ATOM 703 C C . CYS A 1 92 ? 10.373 12.489 -9.149 1.00 63.06 92 CYS A C 1
ATOM 705 O O . CYS A 1 92 ? 11.490 12.093 -9.480 1.00 63.06 92 CYS A O 1
ATOM 707 N N . LYS A 1 93 ? 10.209 13.566 -8.377 1.00 72.44 93 LYS A N 1
ATOM 708 C CA . LYS A 1 93 ? 11.314 14.208 -7.660 1.00 72.44 93 LYS A CA 1
ATOM 709 C C . LYS A 1 93 ? 11.299 13.708 -6.223 1.00 72.44 93 LYS A C 1
ATOM 711 O O . LYS A 1 93 ? 10.344 13.973 -5.501 1.00 72.44 93 LYS A O 1
ATOM 716 N N . SER A 1 94 ? 12.349 12.999 -5.813 1.00 73.44 94 SER A N 1
ATOM 717 C CA . SER A 1 94 ? 12.584 12.795 -4.384 1.00 73.44 94 SER A CA 1
ATOM 718 C C . SER A 1 94 ? 12.832 14.157 -3.747 1.00 73.44 94 SER A C 1
ATOM 720 O O . SER A 1 94 ? 13.662 14.922 -4.245 1.00 73.44 94 SER A O 1
ATOM 722 N N . SER A 1 95 ? 12.132 14.451 -2.655 1.00 75.62 95 SER A N 1
ATOM 723 C CA . SER A 1 95 ? 12.438 15.611 -1.819 1.00 75.62 95 SER A CA 1
ATOM 724 C C . SER A 1 95 ? 13.871 15.521 -1.293 1.00 75.62 95 SER A C 1
ATOM 726 O O . SER A 1 95 ? 14.417 14.424 -1.113 1.00 75.62 95 SER A O 1
ATOM 728 N N . ASN A 1 96 ? 14.490 16.678 -1.061 1.00 82.75 96 ASN A N 1
ATOM 729 C CA . ASN A 1 96 ? 15.817 16.738 -0.456 1.00 82.75 96 ASN A CA 1
ATOM 730 C C . ASN A 1 96 ? 15.722 16.228 0.997 1.00 82.75 96 ASN A C 1
ATOM 732 O O . ASN A 1 96 ? 14.786 16.620 1.697 1.00 82.75 96 ASN A O 1
ATOM 736 N N . PRO A 1 97 ? 16.662 15.395 1.492 1.00 81.69 97 PRO A N 1
ATOM 737 C CA . PRO A 1 97 ? 16.670 14.963 2.889 1.00 81.69 97 PRO A CA 1
ATOM 738 C C . PRO A 1 97 ? 16.484 16.095 3.911 1.00 81.69 97 PRO A C 1
ATOM 740 O O . PRO A 1 97 ? 15.828 15.884 4.928 1.00 81.69 97 PRO A O 1
ATOM 743 N N . SER A 1 98 ? 16.989 17.304 3.639 1.00 81.50 98 SER A N 1
ATOM 744 C CA . SER A 1 98 ? 16.823 18.463 4.528 1.00 81.50 98 SER A CA 1
ATOM 745 C C . SER A 1 98 ? 15.374 18.937 4.696 1.00 81.50 98 SER A C 1
ATOM 747 O O . SER A 1 98 ? 15.076 19.617 5.668 1.00 81.50 98 SER A O 1
ATOM 749 N N . GLU A 1 99 ? 14.474 18.603 3.769 1.00 82.50 99 GLU A N 1
ATOM 750 C CA . GLU A 1 99 ? 13.045 18.950 3.844 1.00 82.50 99 GLU A CA 1
ATOM 751 C C . GLU A 1 99 ? 12.241 17.946 4.685 1.00 82.50 99 GLU A C 1
ATOM 753 O O . GLU A 1 99 ? 11.140 18.255 5.134 1.00 82.50 99 GLU A O 1
ATOM 758 N N . ILE A 1 100 ? 12.781 16.740 4.893 1.00 84.69 100 ILE A N 1
ATOM 759 C CA . ILE A 1 100 ? 12.116 15.637 5.607 1.00 84.69 100 ILE A CA 1
ATOM 760 C C . ILE A 1 100 ? 12.716 15.455 7.012 1.00 84.69 100 ILE A C 1
ATOM 762 O O . ILE A 1 100 ? 12.054 14.956 7.923 1.00 84.69 100 ILE A O 1
ATOM 766 N N . ILE A 1 101 ? 13.974 15.861 7.208 1.00 84.44 101 ILE A N 1
ATOM 767 C CA . ILE A 1 101 ? 14.646 15.838 8.507 1.00 84.44 101 ILE A CA 1
ATOM 768 C C . ILE A 1 101 ? 14.315 17.130 9.252 1.00 84.44 101 ILE A C 1
ATOM 770 O O . ILE A 1 101 ? 14.840 18.198 8.944 1.00 84.44 101 ILE A O 1
ATOM 774 N N . PHE A 1 102 ? 13.470 17.024 10.274 1.00 81.75 102 PHE A N 1
ATOM 775 C CA . PHE A 1 102 ? 13.190 18.147 11.161 1.00 81.75 102 PHE A CA 1
ATOM 776 C C . PHE A 1 102 ? 14.398 18.428 12.070 1.00 81.75 102 PHE A C 1
ATOM 778 O O . PHE A 1 102 ? 14.927 17.488 12.676 1.00 81.75 102 PHE A O 1
ATOM 785 N N . PRO A 1 103 ? 14.841 19.693 12.193 1.00 78.81 103 PRO A N 1
ATOM 786 C CA . PRO A 1 103 ? 15.914 20.047 13.109 1.00 78.81 103 PRO A CA 1
ATOM 787 C C . PRO A 1 103 ? 15.479 19.835 14.563 1.00 78.81 103 PRO A C 1
ATOM 789 O O . PRO A 1 103 ? 14.318 20.025 14.930 1.00 78.81 103 PRO A O 1
ATOM 792 N N . GLU A 1 104 ? 16.438 19.460 15.404 1.00 75.62 104 GLU A N 1
ATOM 793 C CA . GLU A 1 104 ? 16.253 19.393 16.850 1.00 75.62 104 GLU A CA 1
ATOM 794 C C . GLU A 1 104 ? 15.978 20.798 17.415 1.00 75.62 104 GLU A C 1
ATOM 796 O O . GLU A 1 104 ? 16.644 21.768 17.046 1.00 75.62 104 GLU A O 1
ATOM 801 N N . LYS A 1 105 ? 15.017 20.923 18.341 1.00 76.31 105 LYS A N 1
ATOM 802 C CA . LYS A 1 105 ? 14.891 22.149 19.140 1.00 76.31 105 LYS A CA 1
ATOM 803 C C . LYS A 1 105 ? 16.091 22.245 20.080 1.00 76.31 105 LYS A C 1
ATOM 805 O O . LYS A 1 105 ? 16.273 21.355 20.901 1.00 76.31 105 LYS A O 1
ATOM 810 N N . ALA A 1 106 ? 16.835 23.348 20.033 1.00 63.16 106 ALA A N 1
ATOM 811 C CA . ALA A 1 106 ? 17.999 23.587 20.897 1.00 63.16 106 ALA A CA 1
ATOM 812 C C . ALA A 1 106 ? 17.708 23.444 22.413 1.00 63.16 106 ALA A C 1
ATOM 814 O O . ALA A 1 106 ? 18.609 23.163 23.196 1.00 63.16 106 ALA A O 1
ATOM 815 N N . GLU A 1 107 ? 16.446 23.589 22.825 1.00 57.75 107 GLU A N 1
ATOM 816 C CA . GLU A 1 107 ? 15.966 23.467 24.212 1.00 57.75 107 GLU A CA 1
ATOM 817 C C . GLU A 1 107 ? 15.590 22.026 24.619 1.00 57.75 107 GLU A C 1
ATOM 819 O O . GLU A 1 107 ? 15.236 21.771 25.768 1.00 57.75 107 GLU A O 1
ATOM 824 N N . PHE A 1 108 ? 15.673 21.046 23.709 1.00 55.72 108 PHE A N 1
ATOM 825 C CA . PHE A 1 108 ? 15.310 19.649 23.992 1.00 55.72 108 PHE A CA 1
ATOM 826 C C . PHE A 1 108 ? 16.156 19.027 25.121 1.00 55.72 108 PHE A C 1
ATOM 828 O O . PHE A 1 108 ? 15.705 18.113 25.809 1.00 55.72 108 PHE A O 1
ATOM 835 N N . PHE A 1 109 ? 17.368 19.543 25.348 1.00 52.19 109 PHE A N 1
ATOM 836 C CA . PHE A 1 109 ? 18.296 19.046 26.365 1.00 52.19 109 PHE A CA 1
ATOM 837 C C . PHE A 1 109 ? 18.259 19.792 27.709 1.00 52.19 109 PHE A C 1
ATOM 839 O O . PHE A 1 109 ? 18.838 19.287 28.675 1.00 52.19 109 PHE A O 1
ATOM 846 N N . SER A 1 110 ? 17.591 20.949 27.807 1.00 57.31 110 SER A N 1
ATOM 847 C CA . SER A 1 110 ? 17.531 21.748 29.045 1.00 57.31 110 SER A CA 1
ATOM 848 C C . SER A 1 110 ? 16.409 21.336 30.001 1.00 57.31 110 SER A C 1
ATOM 850 O O . SER A 1 110 ? 16.419 21.738 31.161 1.00 57.31 110 SER A O 1
ATOM 852 N N . GLU A 1 111 ? 15.462 20.517 29.543 1.00 55.88 111 GLU A N 1
ATOM 853 C CA . GLU A 1 111 ? 14.301 20.100 30.327 1.00 55.88 111 GLU A CA 1
ATOM 854 C C . GLU A 1 111 ? 14.587 18.827 31.160 1.00 55.88 111 GLU A C 1
ATOM 856 O O . GLU A 1 111 ? 14.772 17.737 30.605 1.00 55.88 111 GLU A O 1
ATOM 861 N N . PRO A 1 112 ? 14.600 18.902 32.506 1.00 62.06 112 PRO A N 1
ATOM 862 C CA . PRO A 1 112 ? 14.997 17.784 33.371 1.00 62.06 112 PRO A CA 1
ATOM 863 C C . PRO A 1 112 ? 14.052 16.573 33.293 1.00 62.06 112 PRO A C 1
ATOM 865 O O . PRO A 1 112 ? 14.460 15.445 33.572 1.00 62.06 112 PRO A O 1
ATOM 868 N N . HIS A 1 113 ? 12.802 16.768 32.868 1.00 64.88 113 HIS A N 1
ATOM 869 C CA . HIS A 1 113 ? 11.812 15.696 32.750 1.00 64.88 113 HIS A CA 1
ATOM 870 C C . HIS A 1 113 ? 12.071 14.752 31.556 1.00 64.88 113 HIS A C 1
ATOM 872 O O . HIS A 1 113 ? 11.725 13.570 31.617 1.00 64.88 113 HIS A O 1
ATOM 878 N N . ILE A 1 114 ? 12.748 15.222 30.501 1.00 60.56 114 ILE A N 1
ATOM 879 C CA . ILE A 1 114 ? 13.143 14.396 29.346 1.00 60.56 114 ILE A CA 1
ATOM 880 C C . ILE A 1 114 ? 14.204 13.361 29.738 1.00 60.56 114 ILE A C 1
ATOM 882 O O . ILE A 1 114 ? 14.160 12.222 29.271 1.00 60.56 114 ILE A O 1
ATOM 886 N N . TRP A 1 115 ? 15.115 13.711 30.649 1.00 52.91 115 TRP A N 1
ATOM 887 C CA . TRP A 1 115 ? 16.141 12.792 31.146 1.00 52.91 115 TRP A CA 1
ATOM 888 C C . TRP A 1 115 ? 15.545 11.622 31.933 1.00 52.91 115 TRP A C 1
ATOM 890 O O . TRP A 1 115 ? 15.997 10.493 31.758 1.00 52.91 115 TRP A O 1
ATOM 900 N N . VAL A 1 116 ? 14.484 11.860 32.714 1.00 59.72 116 VAL A N 1
ATOM 901 C CA . VAL A 1 116 ? 13.744 10.799 33.420 1.00 59.72 116 VAL A CA 1
ATOM 902 C C . VAL A 1 116 ? 13.071 9.854 32.426 1.00 59.72 116 VAL A C 1
ATOM 904 O O . VAL A 1 116 ? 13.152 8.635 32.581 1.00 59.72 116 VAL A O 1
ATOM 907 N N . PHE A 1 117 ? 12.450 10.394 31.373 1.00 61.38 117 PHE A N 1
ATOM 908 C CA . PHE A 1 117 ? 11.814 9.584 30.333 1.00 61.38 117 PHE A CA 1
ATOM 909 C C . PHE A 1 117 ? 12.839 8.738 29.564 1.00 61.38 117 PHE A C 1
ATOM 911 O O . PHE A 1 117 ? 12.669 7.525 29.453 1.00 61.38 117 PHE A O 1
ATOM 918 N N . LEU A 1 118 ? 13.939 9.344 29.103 1.00 58.16 118 LEU A N 1
ATOM 919 C CA . LEU A 1 118 ? 15.017 8.650 28.389 1.00 58.16 118 LEU A CA 1
ATOM 920 C C . LEU A 1 118 ? 15.724 7.597 29.256 1.00 58.16 118 LEU A C 1
ATOM 922 O O . LEU A 1 118 ? 16.113 6.550 28.732 1.00 58.16 118 LEU A O 1
ATOM 926 N N . ASP A 1 119 ? 15.852 7.835 30.565 1.00 57.59 119 ASP A N 1
ATOM 927 C CA . ASP A 1 119 ? 16.348 6.840 31.522 1.00 57.59 119 ASP A CA 1
ATOM 928 C C . ASP A 1 119 ? 15.371 5.683 31.724 1.00 57.59 119 ASP A C 1
ATOM 930 O O . ASP A 1 119 ? 15.791 4.526 31.762 1.00 57.59 119 ASP A O 1
ATOM 934 N N . THR A 1 120 ? 14.072 5.979 31.765 1.00 58.78 120 THR A N 1
ATOM 935 C CA . THR A 1 120 ? 13.009 4.974 31.900 1.00 58.78 120 THR A CA 1
ATOM 936 C C . THR A 1 120 ? 12.929 4.061 30.673 1.00 58.78 120 THR A C 1
ATOM 938 O O . THR A 1 120 ? 12.747 2.855 30.819 1.00 58.78 120 THR A O 1
ATOM 941 N N . VAL A 1 121 ? 13.117 4.600 29.460 1.00 63.78 121 VAL A N 1
ATOM 942 C CA . VAL A 1 121 ? 13.094 3.814 28.208 1.00 63.78 121 VAL A CA 1
ATOM 943 C C . VAL A 1 121 ? 14.477 3.308 27.762 1.00 63.78 121 VAL A C 1
ATOM 945 O O . VAL A 1 121 ? 14.606 2.717 26.691 1.00 63.78 121 VAL A O 1
ATOM 948 N N . GLY A 1 122 ? 15.529 3.523 28.563 1.00 50.03 122 GLY A N 1
ATOM 949 C CA . GLY A 1 122 ? 16.882 3.014 28.300 1.00 50.03 122 GLY A CA 1
ATOM 950 C C . GLY A 1 122 ? 17.589 3.619 27.078 1.00 50.03 122 GLY A C 1
ATOM 951 O O . GLY A 1 122 ? 18.626 3.108 26.650 1.00 50.03 122 GLY A O 1
ATOM 952 N N . LEU A 1 123 ? 17.069 4.718 26.529 1.00 51.28 123 LEU A N 1
ATOM 953 C CA . LEU A 1 123 ? 17.547 5.399 25.320 1.00 51.28 123 LEU A CA 1
ATOM 954 C C . LEU A 1 123 ? 18.546 6.522 25.644 1.00 51.28 123 LEU A C 1
ATOM 956 O O . LEU A 1 123 ? 18.588 7.560 24.988 1.00 51.28 123 LEU A O 1
ATOM 960 N N . LYS A 1 124 ? 19.417 6.315 26.639 1.00 47.38 124 LYS A N 1
ATOM 961 C CA . LYS A 1 124 ? 20.600 7.169 26.791 1.00 47.38 124 LYS A CA 1
ATOM 962 C C . LYS A 1 124 ? 21.507 6.947 25.585 1.00 47.38 124 LYS A C 1
ATOM 964 O O . LYS A 1 124 ? 21.988 5.832 25.365 1.00 47.38 124 LYS A O 1
ATOM 969 N N . ARG A 1 125 ? 21.789 8.013 24.829 1.00 42.88 125 ARG A N 1
ATOM 970 C CA . ARG A 1 125 ? 22.838 8.031 23.801 1.00 42.88 125 ARG A CA 1
ATOM 971 C C . ARG A 1 125 ? 24.169 7.723 24.500 1.00 42.88 125 ARG A C 1
ATOM 973 O O . ARG A 1 125 ? 24.819 8.597 25.063 1.00 42.88 125 ARG A O 1
ATOM 980 N N . ARG A 1 126 ? 24.534 6.440 24.563 1.00 37.41 126 ARG A N 1
ATOM 981 C CA . ARG A 1 126 ? 25.786 5.977 25.165 1.00 37.41 126 ARG A CA 1
ATOM 982 C C . ARG A 1 126 ? 26.933 6.426 24.267 1.00 37.41 126 ARG A C 1
ATOM 984 O O . ARG A 1 126 ? 27.271 5.746 23.305 1.00 37.41 126 ARG A O 1
ATOM 991 N N . SER A 1 127 ? 27.607 7.503 24.646 1.00 40.41 127 SER A N 1
ATOM 992 C CA . SER A 1 127 ? 29.043 7.633 24.413 1.00 40.41 127 SER A CA 1
ATOM 993 C C . SER A 1 127 ? 29.762 6.609 25.306 1.00 40.41 127 SER A C 1
ATOM 995 O O . SER A 1 127 ? 30.278 6.915 26.376 1.00 40.41 127 SER A O 1
ATOM 997 N N . ARG A 1 128 ? 29.733 5.325 24.926 1.00 33.91 128 ARG A N 1
ATOM 998 C CA . ARG A 1 128 ? 30.585 4.297 25.543 1.00 33.91 128 ARG A CA 1
ATOM 999 C C . ARG A 1 128 ? 31.295 3.484 24.462 1.00 33.91 128 ARG A C 1
ATOM 1001 O O . ARG A 1 128 ? 30.661 3.145 23.463 1.00 33.91 128 ARG A O 1
ATOM 1008 N N . PRO A 1 129 ? 32.576 3.131 24.672 1.00 35.34 129 PRO A N 1
ATOM 1009 C CA . PRO A 1 129 ? 33.299 2.238 23.776 1.00 35.34 129 PRO A CA 1
ATOM 1010 C C . PRO A 1 129 ? 32.568 0.894 23.703 1.00 35.34 129 PRO A C 1
ATOM 1012 O O . PRO A 1 129 ? 31.966 0.466 24.694 1.00 35.34 129 PRO A O 1
ATOM 1015 N N . ARG A 1 130 ? 32.599 0.252 22.524 1.00 38.16 130 ARG A N 1
ATOM 1016 C CA . ARG A 1 130 ? 31.962 -1.047 22.244 1.00 38.16 130 ARG A CA 1
ATOM 1017 C C . ARG A 1 130 ? 32.275 -2.047 23.365 1.00 38.16 130 ARG A C 1
ATOM 1019 O O . ARG A 1 130 ? 33.339 -2.654 23.381 1.00 38.16 130 ARG A O 1
ATOM 1026 N N . ARG A 1 131 ? 31.332 -2.251 24.290 1.00 34.06 131 ARG A N 1
ATOM 1027 C CA . ARG A 1 131 ? 31.296 -3.456 25.123 1.00 34.06 131 ARG A CA 1
ATOM 1028 C C . ARG A 1 131 ? 30.583 -4.527 24.318 1.00 34.06 131 ARG A C 1
ATOM 1030 O O . ARG A 1 131 ? 29.444 -4.320 23.905 1.00 34.06 131 ARG A O 1
ATOM 1037 N N . ALA A 1 132 ? 31.282 -5.634 24.095 1.00 38.75 132 ALA A N 1
ATOM 1038 C CA . ALA A 1 132 ? 30.748 -6.839 23.486 1.00 38.75 132 ALA A CA 1
ATOM 1039 C C . ALA A 1 132 ? 29.469 -7.263 24.225 1.00 38.75 132 ALA A C 1
ATOM 1041 O O . ALA A 1 132 ? 29.508 -7.622 25.402 1.00 38.75 132 ALA A O 1
ATOM 1042 N N . GLY A 1 133 ? 28.327 -7.155 23.545 1.00 40.06 133 GLY A N 1
ATOM 1043 C CA . GLY A 1 133 ? 27.110 -7.841 23.962 1.00 40.06 133 GLY A CA 1
ATOM 1044 C C . GLY A 1 133 ? 27.335 -9.344 23.841 1.00 40.06 133 GLY A C 1
ATOM 1045 O O . GLY A 1 133 ? 28.033 -9.775 22.927 1.00 40.06 133 GLY A O 1
ATOM 1046 N N . GLY A 1 134 ? 26.790 -10.124 24.776 1.00 41.25 134 GLY A N 1
ATOM 1047 C CA . GLY A 1 134 ? 26.928 -11.579 24.802 1.00 41.25 134 GLY A CA 1
ATOM 1048 C C . GLY A 1 134 ? 26.537 -12.201 23.463 1.00 41.25 134 GLY A C 1
ATOM 1049 O O . GLY A 1 134 ? 25.370 -12.190 23.074 1.00 41.25 134 GLY A O 1
ATOM 1050 N N . LEU A 1 135 ? 27.546 -12.703 22.762 1.00 40.03 135 LEU A N 1
ATOM 1051 C CA . LEU A 1 135 ? 27.438 -13.412 21.498 1.00 40.03 135 LEU A CA 1
ATOM 1052 C C . LEU A 1 135 ? 26.992 -14.854 21.792 1.00 40.03 135 LEU A C 1
ATOM 1054 O O . LEU A 1 135 ? 27.374 -15.429 22.813 1.00 40.03 135 LEU A O 1
ATOM 1058 N N . ASN A 1 136 ? 26.217 -15.477 20.901 1.00 52.97 136 ASN A N 1
ATOM 1059 C CA . ASN A 1 136 ? 26.239 -16.944 20.835 1.00 52.97 136 ASN A CA 1
ATOM 1060 C C . ASN A 1 136 ? 27.640 -17.406 20.364 1.00 52.97 136 ASN A C 1
ATOM 1062 O O . ASN A 1 136 ? 28.457 -16.582 19.954 1.00 52.97 136 ASN A O 1
ATOM 1066 N N . ALA A 1 137 ? 27.926 -18.711 20.374 1.00 50.56 137 ALA A N 1
ATOM 1067 C CA . ALA A 1 137 ? 29.214 -19.245 19.899 1.00 50.56 137 ALA A CA 1
ATOM 1068 C C . ALA A 1 137 ? 29.577 -18.836 18.445 1.00 50.56 137 ALA A C 1
ATOM 1070 O O . ALA A 1 137 ? 30.711 -19.033 18.027 1.00 50.56 137 ALA A O 1
ATOM 1071 N N . ALA A 1 138 ? 28.633 -18.241 17.700 1.00 54.72 138 ALA A N 1
ATOM 1072 C CA . ALA A 1 138 ? 28.773 -17.753 16.331 1.00 54.72 138 ALA A CA 1
ATOM 1073 C C . ALA A 1 138 ? 28.706 -16.212 16.182 1.00 54.72 138 ALA A C 1
ATOM 1075 O O . ALA A 1 138 ? 28.601 -15.716 15.064 1.00 54.72 138 ALA A O 1
ATOM 1076 N N . GLY A 1 139 ? 28.753 -15.422 17.262 1.00 42.91 139 GLY A N 1
ATOM 1077 C CA . GLY A 1 139 ? 28.874 -13.964 17.123 1.00 42.91 139 GLY A CA 1
ATOM 1078 C C . GLY A 1 139 ? 27.575 -13.183 16.851 1.00 42.91 139 GLY A C 1
ATOM 1079 O O . GLY A 1 139 ? 27.645 -12.013 16.481 1.00 42.91 139 GLY A O 1
ATOM 1080 N N . GLN A 1 140 ? 26.389 -13.776 17.009 1.00 44.03 140 GLN A N 1
ATOM 1081 C CA . GLN A 1 140 ? 25.116 -13.117 16.676 1.00 44.03 140 GLN A CA 1
ATOM 1082 C C . GLN A 1 140 ? 24.369 -12.591 17.910 1.00 44.03 140 GLN A C 1
ATOM 1084 O O . GLN A 1 140 ? 24.260 -13.269 18.936 1.00 44.03 140 GLN A O 1
ATOM 1089 N N . VAL A 1 141 ? 23.804 -11.384 17.779 1.00 45.03 141 VAL A N 1
ATOM 1090 C CA . VAL A 1 141 ? 22.874 -10.783 18.748 1.00 45.03 141 VAL A CA 1
ATOM 1091 C C . VAL A 1 141 ? 21.568 -11.580 18.737 1.00 45.03 141 VAL A C 1
ATOM 1093 O O . VAL A 1 141 ? 20.934 -11.725 17.694 1.00 45.03 141 VAL A O 1
ATOM 1096 N N . ARG A 1 142 ? 21.137 -12.090 19.897 1.00 37.59 142 ARG A N 1
ATOM 1097 C CA . ARG A 1 142 ? 19.837 -12.764 20.027 1.00 37.59 142 ARG A CA 1
ATOM 1098 C C . ARG A 1 142 ? 18.708 -11.729 19.990 1.00 37.59 142 ARG A C 1
ATOM 1100 O O . ARG A 1 142 ? 18.388 -11.130 21.012 1.00 37.59 142 ARG A O 1
ATOM 1107 N N . HIS A 1 143 ? 18.087 -11.540 18.831 1.00 46.22 143 HIS A N 1
ATOM 1108 C CA . HIS A 1 143 ? 16.750 -10.955 18.729 1.00 46.22 143 HIS A CA 1
ATOM 1109 C C . HIS A 1 143 ? 15.733 -12.104 18.732 1.00 46.22 143 HIS A C 1
ATOM 1111 O O . HIS A 1 143 ? 15.996 -13.147 18.132 1.00 46.22 143 HIS A O 1
ATOM 1117 N N . ARG A 1 144 ? 14.576 -11.950 19.392 1.00 38.25 144 ARG A N 1
ATOM 1118 C CA . ARG A 1 144 ? 13.452 -12.870 19.152 1.00 38.25 144 ARG A CA 1
ATOM 1119 C C . ARG A 1 144 ? 13.066 -12.696 17.685 1.00 38.25 144 ARG A C 1
ATOM 1121 O O . ARG A 1 144 ? 12.553 -11.646 17.317 1.00 38.25 144 ARG A O 1
ATOM 1128 N N . SER A 1 145 ? 13.424 -13.642 16.824 1.00 42.34 145 SER A N 1
ATOM 1129 C CA . SER A 1 145 ? 13.037 -13.589 15.417 1.00 42.34 145 SER A CA 1
ATOM 1130 C C . SER A 1 145 ? 11.521 -13.751 15.358 1.00 42.34 145 SER A C 1
ATOM 1132 O O . SER A 1 145 ? 11.031 -14.837 15.668 1.00 42.34 145 SER A O 1
ATOM 1134 N N . CYS A 1 146 ? 10.789 -12.693 15.006 1.00 40.00 146 CYS A N 1
ATOM 1135 C CA . CYS A 1 146 ? 9.393 -12.841 14.607 1.00 40.00 146 CYS A CA 1
ATOM 1136 C C . CYS A 1 146 ? 9.388 -13.792 13.408 1.00 40.00 146 CYS A C 1
ATOM 1138 O O . CYS A 1 146 ? 10.064 -13.525 12.409 1.00 40.00 146 CYS A O 1
ATOM 1140 N N . ARG A 1 147 ? 8.736 -14.947 13.543 1.00 36.81 147 ARG A N 1
ATOM 1141 C CA . ARG A 1 147 ? 8.593 -15.882 12.427 1.00 36.81 147 ARG A CA 1
ATOM 1142 C C . ARG A 1 147 ? 7.617 -15.277 11.425 1.00 36.81 147 ARG A C 1
ATOM 1144 O O . ARG A 1 147 ? 6.803 -14.429 11.779 1.00 36.81 147 ARG A O 1
ATOM 1151 N N . ALA A 1 148 ? 7.689 -15.711 10.169 1.00 45.22 148 ALA A N 1
ATOM 1152 C CA . ALA A 1 148 ? 6.746 -15.253 9.151 1.00 45.22 148 ALA A CA 1
ATOM 1153 C C . ALA A 1 148 ? 5.281 -15.532 9.550 1.00 45.22 148 ALA A C 1
ATOM 1155 O O . ALA A 1 148 ? 4.399 -14.748 9.221 1.00 45.22 148 ALA A O 1
ATOM 1156 N N . ASP A 1 149 ? 5.048 -16.586 10.335 1.00 41.31 149 ASP A N 1
ATOM 1157 C CA . ASP A 1 149 ? 3.727 -16.971 10.845 1.00 41.31 149 ASP A CA 1
ATOM 1158 C C . ASP A 1 149 ? 3.197 -16.023 11.941 1.00 41.31 149 ASP A C 1
ATOM 1160 O O . ASP A 1 149 ? 1.994 -15.971 12.185 1.00 41.31 149 ASP A O 1
ATOM 1164 N N . ASP A 1 150 ? 4.072 -15.219 12.558 1.00 41.06 150 ASP A N 1
ATOM 1165 C CA . ASP A 1 150 ? 3.700 -14.180 13.527 1.00 41.06 150 ASP A CA 1
ATOM 1166 C C . ASP A 1 150 ? 3.266 -12.866 12.834 1.00 41.06 150 ASP A C 1
ATOM 1168 O O . ASP A 1 150 ? 2.843 -11.924 13.501 1.00 41.06 150 ASP A O 1
ATOM 1172 N N . LEU A 1 151 ? 3.370 -12.774 11.497 1.00 48.72 151 LEU A N 1
ATOM 1173 C CA . LEU A 1 151 ? 3.025 -11.582 10.702 1.00 48.72 151 LEU A CA 1
ATOM 1174 C C . LEU A 1 151 ? 1.535 -11.501 10.339 1.00 48.72 151 LEU A C 1
ATOM 1176 O O . LEU A 1 151 ? 1.176 -10.753 9.428 1.00 48.72 151 LEU A O 1
ATOM 1180 N N . HIS A 1 152 ? 0.645 -12.240 11.011 1.00 53.41 152 HIS A N 1
ATOM 1181 C CA . HIS A 1 152 ? -0.778 -11.952 10.869 1.00 53.41 152 HIS A CA 1
ATOM 1182 C C . HIS A 1 152 ? -1.040 -10.571 11.466 1.00 53.41 152 HIS A C 1
ATOM 1184 O O . HIS A 1 152 ? -1.084 -10.405 12.681 1.00 53.41 152 HIS A O 1
ATOM 1190 N N . ILE A 1 153 ? -1.168 -9.574 10.597 1.00 61.81 153 ILE A N 1
ATOM 1191 C CA . ILE A 1 153 ? -1.520 -8.218 10.982 1.00 61.81 153 ILE A CA 1
ATOM 1192 C C . ILE A 1 153 ? -3.054 -8.166 11.034 1.00 61.81 153 ILE A C 1
ATOM 1194 O O . ILE A 1 153 ? -3.683 -8.011 9.987 1.00 61.81 153 ILE A O 1
ATOM 1198 N N . PRO A 1 154 ? -3.698 -8.268 12.214 1.00 64.50 154 PRO A N 1
ATOM 1199 C CA . PRO A 1 154 ? -5.162 -8.312 12.307 1.00 64.50 154 PRO A CA 1
ATOM 1200 C C . PRO A 1 154 ? -5.825 -7.021 11.792 1.00 64.50 154 PRO A C 1
ATOM 1202 O O . PRO A 1 154 ? -7.021 -6.990 11.495 1.00 64.50 154 PRO A O 1
ATOM 1205 N N . SER A 1 155 ? -5.041 -5.943 11.680 1.00 79.12 155 SER A N 1
ATOM 1206 C CA . SER A 1 155 ? -5.467 -4.633 11.203 1.00 79.12 155 SER A CA 1
ATOM 1207 C C . SER A 1 155 ? -5.560 -4.530 9.674 1.00 79.12 155 SER A C 1
ATOM 1209 O O . SER A 1 155 ? -6.168 -3.571 9.195 1.00 79.12 155 SER A O 1
ATOM 1211 N N . VAL A 1 156 ? -5.027 -5.496 8.910 1.00 81.69 156 VAL A N 1
ATOM 1212 C CA . VAL A 1 156 ? -4.953 -5.451 7.439 1.00 81.69 156 VAL A CA 1
ATOM 1213 C C . VAL A 1 156 ? -5.644 -6.664 6.821 1.00 81.69 156 VAL A C 1
ATOM 1215 O O . VAL A 1 156 ? -5.379 -7.804 7.185 1.00 81.69 156 VAL A O 1
ATOM 1218 N N . ALA A 1 157 ? -6.511 -6.418 5.842 1.00 85.75 157 ALA A N 1
ATOM 1219 C CA . ALA A 1 157 ? -7.132 -7.450 5.017 1.00 85.75 157 ALA A CA 1
ATOM 1220 C C . ALA A 1 157 ? -6.913 -7.130 3.535 1.00 85.75 157 ALA A C 1
ATOM 1222 O O . ALA A 1 157 ? -6.696 -5.976 3.173 1.00 85.75 157 ALA A O 1
ATOM 1223 N N . TRP A 1 158 ? -6.962 -8.134 2.664 1.00 86.56 158 TRP A N 1
ATOM 1224 C CA . TRP A 1 158 ? -6.821 -7.921 1.226 1.00 86.56 158 TRP A CA 1
ATOM 1225 C C . TRP A 1 158 ? -7.649 -8.924 0.429 1.00 86.56 158 TRP A C 1
ATOM 1227 O O . TRP A 1 158 ? -7.874 -10.049 0.872 1.00 86.56 158 TRP A O 1
ATOM 1237 N N . VAL A 1 159 ? -8.097 -8.505 -0.753 1.00 86.62 159 VAL A N 1
ATOM 1238 C CA . VAL A 1 159 ? -8.740 -9.382 -1.742 1.00 86.62 159 VAL A CA 1
ATOM 1239 C C . VAL A 1 159 ? -8.115 -9.148 -3.108 1.00 86.62 159 VAL A C 1
ATOM 1241 O O . VAL A 1 159 ? -7.611 -8.062 -3.396 1.00 86.62 159 VAL A O 1
ATOM 1244 N N . LEU A 1 160 ? -8.137 -10.180 -3.945 1.00 88.19 160 LEU A N 1
ATOM 1245 C CA . LEU A 1 160 ? -7.523 -10.177 -5.265 1.00 88.19 160 LEU A CA 1
ATOM 1246 C C . LEU A 1 160 ? -8.599 -10.388 -6.327 1.00 88.19 160 LEU A C 1
ATOM 1248 O O . LEU A 1 160 ? -9.346 -11.366 -6.269 1.00 88.19 160 LEU A O 1
ATOM 1252 N N . LYS A 1 161 ? -8.643 -9.508 -7.329 1.00 84.56 161 LYS A N 1
ATOM 1253 C CA . LYS A 1 161 ? -9.482 -9.662 -8.521 1.00 84.56 161 LYS A CA 1
ATOM 1254 C C . LYS A 1 161 ? -8.595 -9.925 -9.732 1.00 84.56 161 LYS A C 1
ATOM 1256 O O . LYS A 1 161 ? -7.698 -9.141 -10.027 1.00 84.56 161 LYS A O 1
ATOM 1261 N N . LYS A 1 162 ? -8.856 -11.017 -10.454 1.00 82.56 162 LYS A N 1
ATOM 1262 C CA . LYS A 1 162 ? -8.286 -11.234 -11.790 1.00 82.56 162 LYS A CA 1
ATOM 1263 C C . LYS A 1 162 ? -9.155 -10.526 -12.824 1.00 82.56 162 LYS A C 1
ATOM 1265 O O . LYS A 1 162 ? -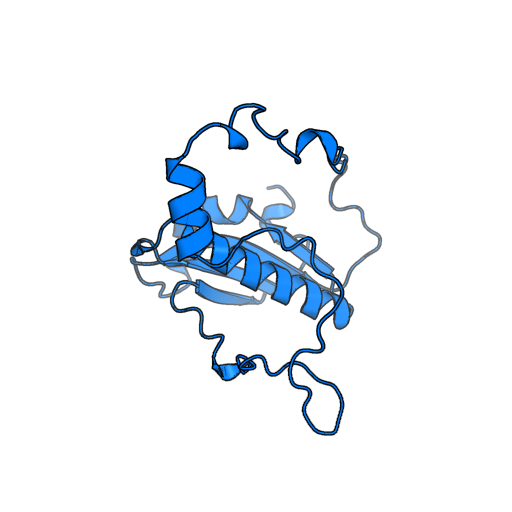10.383 -10.602 -12.744 1.00 82.56 162 LYS A O 1
ATOM 1270 N N . LYS A 1 163 ? -8.516 -9.853 -13.775 1.00 73.00 163 LYS A N 1
ATOM 1271 C CA . LYS A 1 163 ? -9.174 -9.304 -14.961 1.00 73.00 163 LYS A CA 1
ATOM 1272 C C . LYS A 1 163 ? -9.601 -10.497 -15.829 1.00 73.00 163 LYS A C 1
ATOM 1274 O O . LYS A 1 163 ? -8.766 -11.355 -16.118 1.00 73.00 163 LYS A O 1
ATOM 1279 N N . SER A 1 164 ? -10.904 -10.610 -16.100 1.00 58.03 164 SER A N 1
ATOM 1280 C CA . SER A 1 164 ? -11.479 -11.676 -16.936 1.00 58.03 164 SER A CA 1
ATOM 1281 C C . SER A 1 164 ? -11.368 -11.349 -18.415 1.00 58.03 164 SER A C 1
ATOM 1283 O O . SER A 1 164 ? -11.271 -10.145 -18.739 1.00 58.03 164 SER A O 1
#

Nearest PDB structures (foldseek):
  3gr3-assembly1_B  TM=8.649E-01  e=1.640E-06  Bartonella henselae str. Houston-1
  7dp1-assembly1_A  TM=8.949E-01  e=5.458E-06  Sphingopyxis sp.
  7z0w-assembly2_C  TM=8.492E-01  e=1.706E-03  Escherichia coli K-12
  7z0w-assembly4_G  TM=6.904E-01  e=9.349E-04  Escherichia coli K-12
  7z0w-assembly3_F  TM=6.771E-01  e=1.142E-03  Escherichia coli K-12